Protein AF-A0AAU6A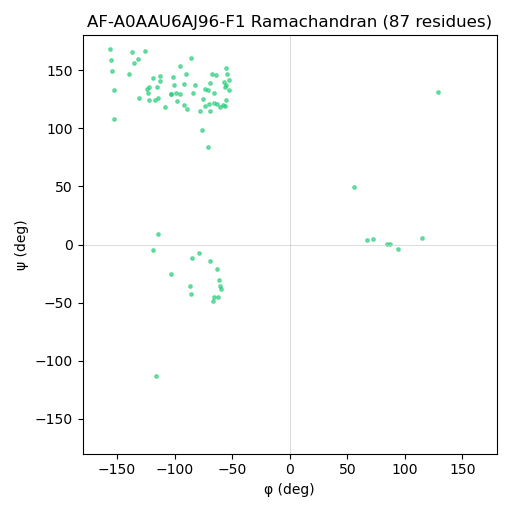J96-F1 (afdb_monomer)

Radius of gyration: 13.87 Å; Cα contacts (8 Å, |Δi|>4): 160; chains: 1; bounding box: 41×30×34 Å

Solvent-accessible surface area (backbone atoms only — not comparable to full-atom values): 5333 Å² total; per-residue (Å²): 128,85,77,76,74,77,81,68,40,77,75,47,77,44,79,44,67,88,60,38,21,38,50,73,45,66,58,91,90,59,86,58,87,87,60,57,69,50,41,43,40,57,25,38,32,38,27,36,30,85,89,43,87,87,41,47,46,81,42,59,26,29,38,36,76,96,40,78,37,43,66,64,61,46,16,76,73,69,38,80,71,50,43,76,43,81,42,79,98

Nearest PDB structures (foldseek):
  3fgw-assembly1_A  TM=2.862E-01  e=4.156E+00  Mus musculus

Sequence (89 aa):
MPQALPDRTIVTVVPASQGWRVDAFAPCGSDTAGVPTPSHVVAWALVADELVPGGATVEPVFYAGERTWTPEQFRAAYGDNLNVKVVPA

Mean predicted aligned error: 6.41 Å

Foldseek 3Di:
DPPDDFPWDFPDKAFDDPFKWKAKDAPPPDDCVPQFGWTGFGIWTWIQGCVDVVRTDIWTWTDTPRDIDTPVRSCVVRHVRMDMDMDTD

pLDDT: mean 85.06, std 11.39, range [37.53, 94.5]

Structure (mmCIF, N/CA/C/O backbone):
data_AF-A0AAU6AJ96-F1
#
_entry.id   AF-A0AAU6AJ96-F1
#
loop_
_atom_site.group_PDB
_atom_site.id
_atom_site.type_symbol
_atom_site.label_atom_id
_atom_site.label_alt_id
_atom_site.label_comp_id
_atom_site.label_asym_id
_atom_site.label_entity_id
_atom_site.label_seq_id
_atom_site.pdbx_PDB_ins_code
_atom_site.Cartn_x
_atom_site.Cartn_y
_atom_site.Cartn_z
_atom_site.occupancy
_atom_site.B_iso_or_equiv
_atom_site.auth_seq_id
_atom_site.auth_comp_id
_atom_site.auth_asym_id
_atom_site.auth_atom_id
_atom_site.pdbx_PDB_model_num
ATOM 1 N N . MET A 1 1 ? 28.092 -5.368 13.639 1.00 37.53 1 MET A N 1
ATOM 2 C CA . MET A 1 1 ? 27.201 -6.545 13.574 1.00 37.53 1 MET A CA 1
ATOM 3 C C . MET A 1 1 ? 26.071 -6.182 12.627 1.00 37.53 1 MET A C 1
ATOM 5 O O . MET A 1 1 ? 25.540 -5.094 12.816 1.00 37.53 1 MET A O 1
ATOM 9 N N . PRO A 1 2 ? 25.750 -6.973 11.589 1.00 38.91 2 PRO A N 1
ATOM 10 C CA . PRO A 1 2 ? 24.545 -6.711 10.808 1.00 38.91 2 PRO A CA 1
ATOM 11 C C . PRO A 1 2 ? 23.345 -6.874 11.748 1.00 38.91 2 PRO A C 1
ATOM 13 O O . PRO A 1 2 ? 23.208 -7.918 12.384 1.00 38.91 2 PRO A O 1
ATOM 16 N N . GLN A 1 3 ? 22.541 -5.823 11.916 1.00 43.28 3 GLN A N 1
ATOM 17 C CA . GLN A 1 3 ? 21.259 -5.947 12.605 1.00 43.28 3 GLN A CA 1
ATOM 18 C C . GLN A 1 3 ? 20.426 -6.951 11.810 1.00 43.28 3 GLN A C 1
ATOM 20 O O . GLN A 1 3 ? 20.170 -6.728 10.628 1.00 43.28 3 GLN A O 1
ATOM 25 N N . ALA A 1 4 ? 20.048 -8.066 12.437 1.00 48.72 4 ALA A N 1
ATOM 26 C CA . ALA A 1 4 ? 18.975 -8.891 11.911 1.00 48.72 4 ALA A CA 1
ATOM 27 C C . ALA A 1 4 ? 17.753 -7.975 11.784 1.00 48.72 4 ALA A C 1
ATOM 29 O O . ALA A 1 4 ? 17.338 -7.360 12.770 1.00 48.72 4 ALA A O 1
ATOM 30 N N . LEU A 1 5 ? 17.251 -7.806 10.561 1.00 54.25 5 LEU A N 1
ATOM 31 C CA . LEU A 1 5 ? 15.950 -7.183 10.355 1.00 54.25 5 LEU A CA 1
ATOM 32 C C . LEU A 1 5 ? 14.938 -7.999 11.176 1.00 54.25 5 LEU A C 1
ATOM 34 O O . LEU A 1 5 ? 15.047 -9.229 11.180 1.00 54.25 5 LEU A O 1
ATOM 38 N N . PRO A 1 6 ? 14.023 -7.353 11.920 1.00 58.75 6 PRO A N 1
ATOM 39 C CA . PRO A 1 6 ? 12.991 -8.073 12.658 1.00 58.75 6 PRO A CA 1
ATOM 40 C C . PRO A 1 6 ? 12.258 -9.017 11.700 1.00 58.75 6 PRO A C 1
ATOM 42 O O . PRO A 1 6 ? 12.034 -8.671 10.539 1.00 58.75 6 PRO A O 1
ATOM 45 N N . ASP A 1 7 ? 11.919 -10.211 12.177 1.00 68.25 7 ASP A N 1
ATOM 46 C CA . ASP A 1 7 ? 11.238 -11.226 11.376 1.00 68.25 7 ASP A CA 1
ATOM 47 C C . ASP A 1 7 ? 9.785 -10.785 11.130 1.00 68.25 7 ASP A C 1
ATOM 49 O O . ASP A 1 7 ? 8.865 -11.102 11.887 1.00 68.25 7 ASP A O 1
ATOM 53 N N . ARG A 1 8 ? 9.584 -9.946 10.106 1.00 79.81 8 ARG A N 1
ATOM 54 C CA . ARG A 1 8 ? 8.265 -9.444 9.717 1.00 79.81 8 ARG A CA 1
ATOM 55 C C . ARG A 1 8 ? 7.513 -10.545 8.989 1.00 79.81 8 ARG A C 1
ATOM 57 O O . ARG A 1 8 ? 7.694 -10.770 7.794 1.00 79.81 8 ARG A O 1
ATOM 64 N N . THR A 1 9 ? 6.645 -11.231 9.720 1.00 85.25 9 THR A N 1
ATOM 65 C CA . THR A 1 9 ? 5.865 -12.353 9.193 1.00 85.25 9 THR A CA 1
ATOM 66 C C . THR A 1 9 ? 4.427 -11.929 8.917 1.00 85.25 9 THR A C 1
ATOM 68 O O . THR A 1 9 ? 3.749 -11.382 9.787 1.00 85.25 9 THR A O 1
ATOM 71 N N . ILE A 1 10 ? 3.918 -12.217 7.715 1.00 86.00 10 ILE A N 1
ATOM 72 C CA . ILE A 1 10 ? 2.491 -12.055 7.407 1.00 86.00 10 ILE A CA 1
ATOM 73 C C . ILE A 1 10 ? 1.707 -13.118 8.182 1.00 86.00 10 ILE A C 1
ATOM 75 O O . ILE A 1 10 ? 1.835 -14.312 7.921 1.00 86.00 10 ILE A O 1
ATOM 79 N N . VAL A 1 11 ? 0.874 -12.673 9.120 1.00 90.88 11 VAL A N 1
ATOM 80 C CA . VAL A 1 11 ? 0.041 -13.534 9.969 1.00 90.88 11 VAL A CA 1
ATOM 81 C C . VAL A 1 11 ? -1.276 -13.870 9.278 1.00 90.88 11 VAL A C 1
ATOM 83 O O . VAL A 1 11 ? -1.744 -15.004 9.331 1.00 90.88 11 VAL A O 1
ATOM 86 N N . THR A 1 12 ? -1.900 -12.881 8.636 1.00 91.62 12 THR A N 1
ATOM 87 C CA . THR A 1 12 ? -3.148 -13.069 7.890 1.00 91.62 12 THR A CA 1
ATOM 88 C C . THR A 1 12 ? -3.314 -12.009 6.808 1.00 91.62 12 THR A C 1
ATOM 90 O O . THR A 1 12 ? -2.718 -10.933 6.885 1.00 91.62 12 THR A O 1
ATOM 93 N N . VAL A 1 13 ? -4.139 -12.313 5.807 1.00 91.94 13 VAL A N 1
ATOM 94 C CA . VAL A 1 13 ? -4.509 -11.403 4.723 1.00 91.94 13 VAL A CA 1
ATOM 95 C C . VAL A 1 13 ? -6.024 -11.416 4.571 1.00 91.94 13 VAL A C 1
ATOM 97 O O . VAL A 1 13 ? -6.625 -12.475 4.396 1.00 91.94 13 VAL A O 1
ATOM 100 N N . VAL A 1 14 ? -6.641 -10.236 4.616 1.00 93.25 14 VAL A N 1
ATOM 101 C CA . VAL A 1 14 ? -8.083 -10.061 4.405 1.00 93.25 14 VAL A CA 1
ATOM 102 C C . VAL A 1 14 ? -8.341 -9.241 3.139 1.00 93.25 14 VAL A C 1
ATOM 104 O O . VAL A 1 14 ? -7.662 -8.234 2.933 1.00 93.25 14 VAL A O 1
ATOM 107 N N . PRO A 1 15 ? -9.298 -9.627 2.274 1.00 90.44 15 PRO A N 1
ATOM 108 C CA . PRO A 1 15 ? -9.638 -8.843 1.089 1.00 90.44 15 PRO A CA 1
ATOM 109 C C . PRO A 1 15 ? -10.057 -7.417 1.458 1.00 90.44 15 PRO A C 1
ATOM 111 O O . PRO A 1 15 ? -10.775 -7.206 2.437 1.00 90.44 15 PRO A O 1
ATOM 114 N N . ALA A 1 16 ? -9.628 -6.436 0.668 1.00 88.69 16 ALA A N 1
ATOM 115 C CA . ALA A 1 16 ? -10.045 -5.058 0.859 1.00 88.69 16 ALA A CA 1
ATOM 116 C C . ALA A 1 16 ? -11.414 -4.833 0.209 1.00 88.69 16 ALA A C 1
ATOM 118 O O . ALA A 1 16 ? -11.675 -5.268 -0.914 1.00 88.69 16 ALA A O 1
ATOM 119 N N . SER A 1 17 ? -12.293 -4.116 0.906 1.00 84.00 17 SER A N 1
ATOM 120 C CA . SER A 1 17 ? -13.481 -3.533 0.291 1.00 84.00 17 SER A CA 1
ATOM 121 C C . SER A 1 17 ? -13.072 -2.435 -0.693 1.00 84.00 17 SER A C 1
ATOM 123 O O . SER A 1 17 ? -12.095 -1.718 -0.460 1.00 84.00 17 SER A O 1
ATOM 125 N N . GLN A 1 18 ? -13.841 -2.276 -1.771 1.00 80.44 18 GLN A N 1
ATOM 126 C CA . GLN A 1 18 ? -13.629 -1.192 -2.732 1.00 80.44 18 GLN A CA 1
ATOM 127 C C . GLN A 1 18 ? -13.642 0.184 -2.042 1.00 80.44 18 GLN A C 1
ATOM 129 O O . GLN A 1 18 ? -14.308 0.367 -1.023 1.00 80.44 18 GLN A O 1
ATOM 134 N N . GLY A 1 19 ? -12.921 1.149 -2.622 1.00 86.44 19 GLY A N 1
ATOM 135 C CA . GLY A 1 19 ? -12.916 2.545 -2.163 1.00 86.44 19 GLY A CA 1
ATOM 136 C C . GLY A 1 19 ? -11.587 3.055 -1.604 1.00 86.44 19 GLY A C 1
ATOM 137 O O . GLY A 1 19 ? -11.538 4.184 -1.128 1.00 86.44 19 GLY A O 1
ATOM 138 N N . TRP A 1 20 ? -10.512 2.266 -1.678 1.00 90.94 20 TRP A N 1
ATOM 139 C CA . TRP A 1 20 ? -9.175 2.684 -1.254 1.00 90.94 20 TRP A CA 1
ATOM 140 C C . TRP A 1 20 ? -8.173 2.578 -2.397 1.00 90.94 20 TRP A C 1
ATOM 142 O O . TRP A 1 20 ? -8.113 1.566 -3.102 1.00 90.94 20 TRP A O 1
ATOM 152 N N . ARG A 1 21 ? -7.347 3.611 -2.541 1.00 90.31 21 ARG A N 1
ATOM 153 C CA . ARG A 1 21 ? -6.220 3.635 -3.467 1.00 90.31 21 ARG A CA 1
ATOM 154 C C . ARG A 1 21 ? -4.924 3.970 -2.752 1.00 90.31 21 ARG A C 1
ATOM 156 O O . ARG A 1 21 ? -4.918 4.411 -1.602 1.00 90.31 21 ARG A O 1
ATOM 163 N N . VAL A 1 22 ? -3.831 3.740 -3.453 1.00 91.00 22 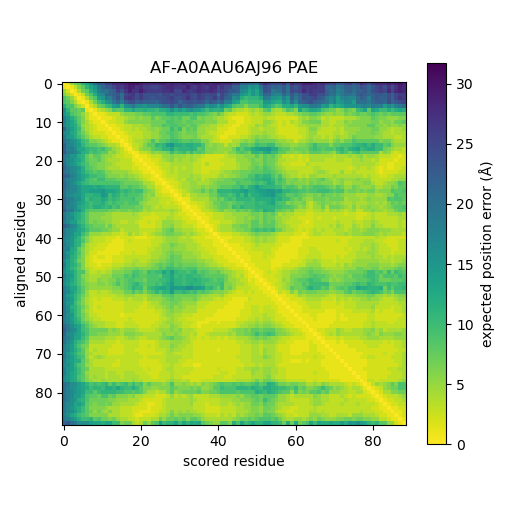VAL A N 1
ATOM 164 C CA . VAL A 1 22 ? -2.489 4.029 -2.984 1.00 91.00 22 VAL A CA 1
ATOM 165 C C . VAL A 1 22 ? -1.885 5.119 -3.849 1.00 91.00 22 VAL A C 1
ATOM 167 O O . VAL A 1 22 ? -1.797 4.974 -5.062 1.00 91.00 22 VAL A O 1
ATOM 170 N N . ASP A 1 23 ? -1.417 6.179 -3.204 1.00 89.25 23 ASP A N 1
ATOM 171 C CA . ASP A 1 23 ? -0.605 7.209 -3.834 1.00 89.25 23 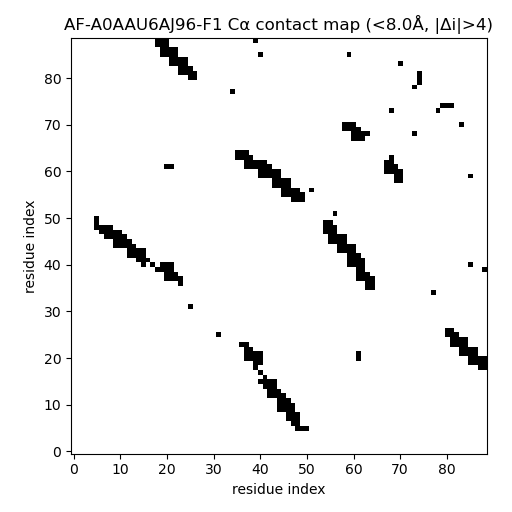ASP A CA 1
ATOM 172 C C . ASP A 1 23 ? 0.862 6.975 -3.421 1.00 89.25 23 ASP A C 1
ATOM 174 O O . ASP A 1 23 ? 1.165 6.818 -2.231 1.00 89.25 23 ASP A O 1
ATOM 178 N N . ALA A 1 24 ? 1.779 6.932 -4.392 1.00 85.62 24 ALA A N 1
ATOM 179 C CA . ALA A 1 24 ? 3.220 6.907 -4.135 1.00 85.62 24 ALA A CA 1
ATOM 180 C C . ALA A 1 24 ? 3.828 8.297 -4.331 1.00 85.62 24 ALA A C 1
ATOM 182 O O . ALA A 1 24 ? 3.536 8.993 -5.302 1.00 85.62 24 ALA A O 1
ATOM 183 N N . PHE A 1 25 ? 4.712 8.672 -3.415 1.00 85.94 25 PHE A N 1
ATOM 184 C CA . PHE A 1 25 ? 5.421 9.941 -3.402 1.00 85.94 25 PHE A CA 1
ATOM 185 C C . PHE A 1 25 ? 6.917 9.670 -3.376 1.00 85.94 25 PHE A C 1
ATOM 187 O O . PHE A 1 25 ? 7.400 8.879 -2.567 1.00 85.94 25 PHE A O 1
ATOM 194 N N . ALA A 1 26 ? 7.656 10.374 -4.222 1.00 84.31 26 ALA A N 1
ATOM 195 C CA . ALA A 1 26 ? 9.108 10.389 -4.187 1.00 84.31 26 ALA A CA 1
ATOM 196 C C . ALA A 1 26 ? 9.590 11.788 -3.767 1.00 84.31 26 ALA A C 1
ATOM 198 O O . ALA A 1 26 ? 8.957 12.782 -4.143 1.00 84.31 26 ALA A O 1
ATOM 199 N N . PRO A 1 27 ? 10.690 11.907 -3.004 1.00 83.44 27 PRO A N 1
ATOM 200 C CA . PRO A 1 27 ? 11.328 13.194 -2.757 1.00 83.44 27 PRO A CA 1
ATOM 201 C C . PRO A 1 27 ? 11.672 13.909 -4.068 1.00 83.44 27 PRO A C 1
ATOM 203 O O . PRO A 1 27 ? 12.033 13.262 -5.055 1.00 83.44 27 PRO A O 1
ATOM 206 N N . CYS A 1 28 ? 11.608 15.243 -4.078 1.00 79.62 28 CYS A N 1
ATOM 207 C CA . CYS A 1 28 ? 11.984 16.040 -5.246 1.00 79.62 28 CYS A CA 1
ATOM 208 C C . CYS A 1 28 ? 13.392 15.672 -5.743 1.00 79.62 28 CYS A C 1
ATOM 210 O O . CYS A 1 28 ? 14.329 15.596 -4.951 1.00 79.62 28 CYS A O 1
ATOM 212 N N . GLY A 1 29 ? 13.536 15.468 -7.055 1.00 79.44 29 GLY A N 1
ATOM 213 C CA . GLY A 1 29 ? 14.802 15.062 -7.674 1.00 79.44 29 GLY A CA 1
ATOM 214 C C . GLY A 1 29 ? 15.080 13.555 -7.648 1.00 79.44 29 GLY A C 1
ATOM 215 O O . GLY A 1 29 ? 16.113 13.138 -8.163 1.00 79.44 29 GLY A O 1
ATOM 216 N N . SER A 1 30 ? 14.178 12.738 -7.093 1.00 82.00 30 SER A N 1
ATOM 217 C CA . SER A 1 30 ? 14.269 11.280 -7.217 1.00 82.00 30 SER A CA 1
ATOM 218 C C . SER A 1 30 ? 13.948 10.853 -8.644 1.00 82.00 30 SER A C 1
ATOM 220 O O . SER A 1 30 ? 12.933 11.275 -9.207 1.00 82.00 30 SER A O 1
ATOM 222 N N . ASP A 1 31 ? 14.785 9.987 -9.208 1.00 81.31 31 ASP A N 1
ATOM 223 C CA . ASP A 1 31 ? 14.445 9.315 -10.453 1.00 81.31 31 ASP A CA 1
ATOM 224 C C . ASP A 1 31 ? 13.321 8.310 -10.185 1.00 81.31 31 ASP A C 1
ATOM 226 O O . ASP A 1 31 ? 13.434 7.430 -9.333 1.00 81.31 31 ASP A O 1
ATOM 230 N N . THR A 1 32 ? 12.207 8.495 -10.883 1.00 82.38 32 THR A N 1
ATOM 231 C CA . THR A 1 32 ? 11.032 7.618 -10.811 1.00 82.38 32 THR A CA 1
ATOM 232 C C . THR A 1 32 ? 10.786 6.908 -12.138 1.00 82.38 32 THR A C 1
ATOM 234 O O . THR A 1 32 ? 9.758 6.248 -12.309 1.00 82.38 32 THR A O 1
ATOM 237 N N . ALA A 1 33 ? 11.724 7.013 -13.086 1.00 83.12 33 ALA A N 1
ATOM 238 C CA . ALA A 1 33 ? 11.658 6.285 -14.337 1.00 83.12 33 ALA A CA 1
ATOM 239 C C . ALA A 1 33 ? 11.590 4.777 -14.051 1.00 83.12 33 ALA A C 1
ATOM 241 O O . ALA A 1 33 ? 12.468 4.197 -13.418 1.00 83.12 33 ALA A O 1
ATOM 242 N N . GLY A 1 34 ? 10.509 4.139 -14.504 1.00 83.19 34 GLY A N 1
ATOM 243 C CA . GLY A 1 34 ? 10.285 2.705 -14.307 1.00 83.19 34 GLY A CA 1
ATOM 244 C C . GLY A 1 34 ? 9.598 2.318 -12.995 1.00 83.19 34 GLY A C 1
ATOM 245 O O . GLY A 1 34 ? 9.347 1.132 -12.799 1.00 83.19 34 GLY A O 1
ATOM 246 N N . VAL A 1 35 ? 9.233 3.272 -12.129 1.00 88.06 35 VAL A N 1
ATOM 247 C CA . VAL A 1 35 ? 8.399 2.986 -10.951 1.00 88.06 35 VAL A CA 1
ATOM 248 C C . VAL A 1 35 ? 6.939 2.857 -11.399 1.00 88.06 35 VAL A C 1
ATOM 250 O O . VAL A 1 35 ? 6.359 3.838 -11.874 1.00 88.06 35 VAL A O 1
ATOM 253 N N . PRO A 1 36 ? 6.307 1.676 -11.278 1.00 90.00 36 PRO A N 1
ATOM 254 C CA . PRO A 1 36 ? 4.924 1.517 -11.695 1.00 90.00 36 PRO A CA 1
ATOM 255 C C . PRO A 1 36 ? 3.986 2.291 -10.767 1.00 90.00 36 PRO A C 1
ATOM 257 O O . PRO A 1 36 ? 4.140 2.267 -9.545 1.00 90.00 36 PRO A O 1
ATOM 260 N N . THR A 1 37 ? 2.976 2.944 -11.344 1.00 88.50 37 THR A N 1
ATOM 261 C CA . THR A 1 37 ? 1.977 3.695 -10.577 1.00 88.50 37 THR A CA 1
ATOM 262 C C . THR A 1 37 ? 1.144 2.739 -9.716 1.00 88.50 37 THR A C 1
ATOM 264 O O . THR A 1 37 ? 0.513 1.827 -10.266 1.00 88.50 37 THR A O 1
ATOM 267 N N . PRO A 1 38 ? 1.114 2.917 -8.383 1.00 89.12 38 PRO A N 1
ATOM 268 C CA . PRO A 1 38 ? 0.199 2.172 -7.534 1.00 89.12 38 PRO A CA 1
ATOM 269 C C . PRO A 1 38 ? -1.248 2.518 -7.874 1.00 89.12 38 PRO A C 1
ATOM 271 O O . PRO A 1 38 ? -1.561 3.646 -8.249 1.00 89.12 38 PRO A O 1
ATOM 274 N N . SER A 1 39 ? -2.131 1.533 -7.755 1.00 88.44 39 SER A N 1
ATOM 275 C CA . SER A 1 39 ? -3.552 1.700 -8.046 1.00 88.44 39 SER A CA 1
ATOM 276 C C . SER A 1 39 ? -4.396 1.500 -6.786 1.00 88.44 39 SER A C 1
ATOM 278 O O . SER A 1 39 ? -4.323 2.295 -5.855 1.00 88.44 39 SER A O 1
ATOM 280 N N . HIS A 1 40 ? -5.208 0.452 -6.729 1.00 91.19 40 HIS A N 1
ATOM 281 C CA . HIS A 1 40 ? -6.139 0.194 -5.637 1.00 91.19 40 HIS A CA 1
ATOM 282 C C . HIS A 1 40 ? -5.546 -0.750 -4.586 1.00 91.19 40 HIS A C 1
ATOM 284 O O . HIS A 1 40 ? -4.683 -1.585 -4.883 1.00 91.19 40 HIS A O 1
ATOM 290 N N . VAL A 1 41 ? -6.035 -0.622 -3.351 1.00 93.75 41 VAL A N 1
ATOM 291 C CA . VAL A 1 41 ? -5.785 -1.608 -2.293 1.00 93.75 41 VAL A CA 1
ATOM 292 C C . VAL A 1 41 ? -6.662 -2.827 -2.575 1.00 93.75 41 VAL A C 1
ATOM 294 O O . VAL A 1 41 ? -7.874 -2.700 -2.730 1.00 93.75 41 VAL A O 1
ATOM 297 N N . VAL A 1 42 ? -6.047 -4.005 -2.657 1.00 93.81 42 VAL A N 1
ATOM 298 C CA . VAL A 1 42 ? -6.720 -5.287 -2.932 1.00 93.81 42 VAL A CA 1
ATOM 299 C C . VAL A 1 42 ? -6.893 -6.136 -1.676 1.00 93.81 42 VAL A C 1
ATOM 301 O O . VAL A 1 42 ? -7.813 -6.949 -1.601 1.00 93.81 42 VAL A O 1
ATOM 304 N N . ALA A 1 43 ? -6.034 -5.946 -0.674 1.00 93.94 43 ALA A N 1
ATOM 305 C CA . ALA A 1 43 ? -6.106 -6.650 0.599 1.00 93.94 43 ALA A CA 1
ATOM 306 C C . ALA A 1 43 ? -5.420 -5.866 1.724 1.00 93.94 43 ALA A C 1
ATOM 308 O O . ALA A 1 43 ? -4.687 -4.909 1.479 1.00 93.94 43 ALA A O 1
ATOM 309 N N . TRP A 1 44 ? -5.641 -6.305 2.957 1.00 93.75 44 TRP A N 1
ATOM 310 C CA . TRP A 1 44 ? -4.939 -5.856 4.151 1.00 93.75 44 TRP A CA 1
ATOM 311 C C . TRP A 1 44 ? -4.187 -7.034 4.754 1.00 93.75 44 TRP A C 1
ATOM 313 O O . TRP A 1 44 ? -4.786 -8.073 5.032 1.00 93.75 44 TRP A O 1
ATOM 323 N N . ALA A 1 45 ? -2.883 -6.877 4.944 1.00 93.19 45 ALA A N 1
ATOM 324 C CA . ALA A 1 45 ? -2.040 -7.859 5.604 1.00 93.19 45 ALA A CA 1
ATOM 325 C C . ALA A 1 45 ? -1.827 -7.452 7.063 1.00 93.19 45 ALA A C 1
ATOM 327 O O . ALA A 1 45 ? -1.457 -6.314 7.341 1.00 93.19 45 ALA A O 1
ATOM 328 N N . LEU A 1 46 ? -2.034 -8.380 7.993 1.00 92.62 46 LEU A N 1
ATOM 329 C CA . LEU A 1 46 ? -1.556 -8.229 9.362 1.00 92.62 46 LEU A CA 1
ATOM 330 C C . LEU A 1 46 ? -0.142 -8.802 9.427 1.00 92.62 46 LEU A C 1
ATOM 332 O O . LEU A 1 46 ? 0.051 -9.997 9.202 1.00 92.62 46 LEU A O 1
ATOM 336 N N . VAL A 1 47 ? 0.831 -7.953 9.721 1.00 90.88 47 VAL A N 1
ATOM 337 C CA . VAL A 1 47 ? 2.250 -8.301 9.775 1.00 90.88 47 VAL A CA 1
ATOM 338 C C . VAL A 1 47 ? 2.685 -8.291 11.230 1.00 90.88 47 VAL A C 1
ATOM 340 O O . VAL A 1 47 ? 2.586 -7.252 11.877 1.00 90.88 47 VAL A O 1
ATOM 343 N N . ALA A 1 48 ? 3.138 -9.431 11.747 1.00 90.62 48 ALA A N 1
ATOM 344 C CA . ALA A 1 48 ? 3.771 -9.499 13.056 1.00 90.62 48 ALA A CA 1
ATOM 345 C C . ALA A 1 48 ? 5.084 -8.717 13.015 1.00 90.62 48 ALA A C 1
ATOM 347 O O . ALA A 1 48 ? 5.883 -8.887 12.097 1.00 90.62 48 ALA A O 1
ATOM 348 N N . ASP A 1 49 ? 5.275 -7.842 13.993 1.00 87.06 49 ASP A N 1
ATOM 349 C CA . ASP A 1 49 ? 6.446 -6.985 14.092 1.00 87.06 49 ASP A CA 1
ATOM 350 C C . ASP A 1 49 ? 6.684 -6.659 15.568 1.00 87.06 49 ASP A C 1
ATOM 352 O O . ASP A 1 49 ? 5.924 -5.928 16.203 1.00 87.06 49 ASP A O 1
ATOM 356 N N . GLU A 1 50 ? 7.732 -7.247 16.139 1.00 84.25 50 GLU A N 1
ATOM 357 C CA . GLU A 1 50 ? 8.057 -7.091 17.559 1.00 84.25 50 GLU A CA 1
ATOM 358 C C . GLU A 1 50 ? 8.534 -5.675 17.910 1.00 84.25 50 GLU A C 1
ATOM 360 O O . GLU A 1 50 ? 8.572 -5.310 19.086 1.00 84.25 50 GLU A O 1
ATOM 365 N N . LEU A 1 51 ? 8.886 -4.858 16.910 1.00 85.81 51 LEU A N 1
ATOM 366 C CA . LEU A 1 51 ? 9.362 -3.494 17.123 1.00 85.81 51 LEU A CA 1
ATOM 367 C C . LEU A 1 51 ? 8.225 -2.476 17.246 1.00 85.81 51 LEU A C 1
ATOM 369 O O . LEU A 1 51 ? 8.482 -1.336 17.644 1.00 85.81 51 LEU A O 1
ATOM 373 N N . VAL A 1 52 ? 6.980 -2.850 16.928 1.00 84.69 52 VAL A N 1
ATOM 374 C CA . VAL A 1 52 ? 5.830 -1.944 17.040 1.00 84.69 52 VAL A CA 1
ATOM 375 C C . VAL A 1 52 ? 4.999 -2.216 18.299 1.00 84.69 52 VAL A C 1
ATOM 377 O O . VAL A 1 52 ? 4.795 -3.370 18.690 1.00 84.69 52 VAL A O 1
ATOM 380 N N . PRO A 1 53 ? 4.445 -1.169 18.938 1.00 83.31 53 PRO A N 1
ATOM 381 C CA . PRO A 1 53 ? 3.473 -1.345 20.010 1.00 83.31 53 PRO A CA 1
ATOM 382 C C . PRO A 1 53 ? 2.288 -2.205 19.549 1.00 83.31 53 PRO A C 1
ATOM 384 O O . PRO A 1 53 ? 1.630 -1.887 18.562 1.00 83.31 53 PRO A O 1
ATOM 387 N N . GLY A 1 54 ? 2.010 -3.291 20.276 1.00 84.50 54 GLY A N 1
ATOM 388 C CA . GLY A 1 54 ? 0.963 -4.258 19.923 1.00 84.50 54 GLY A CA 1
ATOM 389 C C . GLY A 1 54 ? 1.448 -5.464 19.111 1.00 84.50 54 GLY A C 1
ATOM 390 O O . GLY A 1 54 ? 0.655 -6.369 18.872 1.00 84.50 54 GLY A O 1
ATOM 391 N N . GLY A 1 55 ? 2.730 -5.512 18.728 1.00 88.62 55 GLY A N 1
ATOM 392 C CA . GLY A 1 55 ? 3.362 -6.686 18.114 1.00 88.62 55 GLY A CA 1
ATOM 393 C C . GLY A 1 55 ? 2.932 -6.977 16.674 1.00 88.62 55 GLY A C 1
ATOM 394 O O . GLY A 1 55 ? 3.318 -8.006 1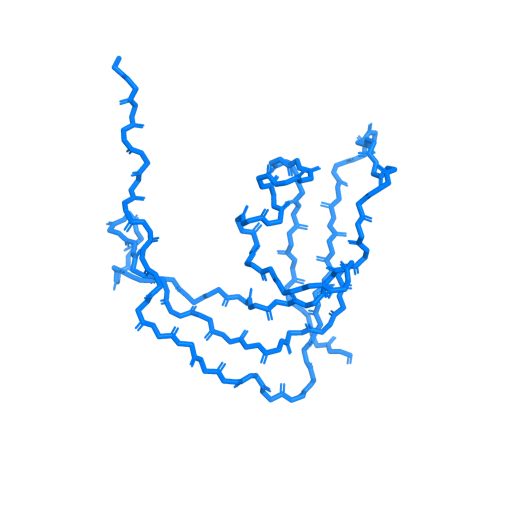6.122 1.00 88.62 55 GLY A O 1
ATOM 395 N N . ALA A 1 56 ? 2.114 -6.113 16.065 1.00 89.56 56 ALA A N 1
ATOM 396 C CA . ALA A 1 56 ? 1.690 -6.248 14.680 1.00 89.56 56 ALA A CA 1
ATOM 397 C C . ALA A 1 56 ? 1.319 -4.900 14.044 1.00 89.56 56 ALA A C 1
ATOM 399 O O . ALA A 1 56 ? 0.807 -3.998 14.706 1.00 89.56 56 ALA A O 1
ATOM 400 N N . THR A 1 57 ? 1.527 -4.794 12.732 1.00 90.75 57 THR A N 1
ATOM 401 C CA . THR A 1 57 ? 1.106 -3.666 11.890 1.00 90.75 57 THR A CA 1
ATOM 402 C C . THR A 1 57 ? 0.136 -4.152 10.821 1.00 90.75 57 THR A C 1
ATOM 404 O O . THR A 1 5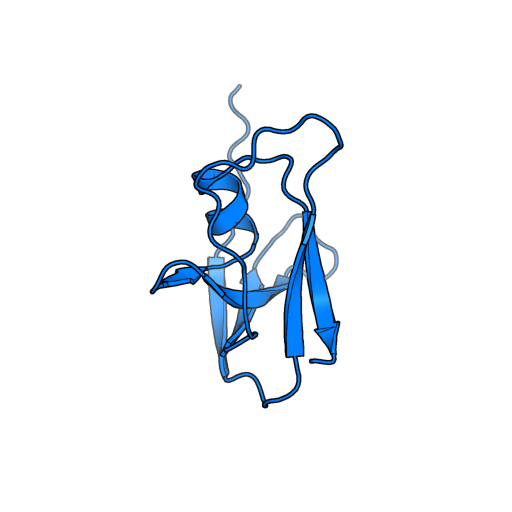7 ? 0.299 -5.239 10.272 1.00 90.75 57 THR A O 1
ATOM 407 N N . VAL A 1 58 ? -0.867 -3.339 10.494 1.00 90.38 58 VAL A N 1
ATOM 408 C CA . VAL A 1 58 ? -1.721 -3.579 9.324 1.00 90.38 58 VAL A CA 1
ATOM 409 C C . VAL A 1 58 ? -1.127 -2.848 8.126 1.00 90.38 58 VAL A C 1
ATOM 411 O O . VAL A 1 58 ? -1.005 -1.624 8.144 1.00 90.38 58 VAL A O 1
ATOM 414 N N . GLU A 1 59 ? -0.778 -3.590 7.079 1.00 92.12 59 GLU A N 1
ATOM 415 C CA . GLU A 1 59 ? -0.227 -3.046 5.841 1.00 92.12 59 GLU A CA 1
ATOM 416 C C . GLU A 1 59 ? -1.188 -3.215 4.658 1.00 92.12 59 GLU A C 1
ATOM 418 O O . GLU A 1 59 ? -1.825 -4.264 4.514 1.00 92.12 59 GLU A O 1
ATOM 423 N N . PRO A 1 60 ? -1.296 -2.208 3.774 1.00 93.44 60 PRO A N 1
ATOM 424 C CA . PRO A 1 60 ? -2.066 -2.334 2.546 1.00 93.44 60 PRO A CA 1
ATOM 425 C C . PRO A 1 60 ? -1.333 -3.222 1.539 1.00 93.44 60 PRO A C 1
ATOM 427 O O . PRO A 1 60 ? -0.159 -3.012 1.247 1.00 93.44 60 PRO A O 1
ATOM 430 N N . VAL A 1 61 ? -2.051 -4.155 0.929 1.00 94.50 61 VAL A N 1
ATOM 431 C CA . VAL A 1 61 ? -1.604 -4.849 -0.279 1.00 94.50 61 VAL A CA 1
ATOM 432 C C . VAL A 1 61 ? -2.255 -4.166 -1.470 1.00 94.50 61 VAL A C 1
ATOM 434 O O . VAL A 1 61 ? -3.480 -4.064 -1.532 1.00 94.50 61 VAL A O 1
ATOM 437 N N . PHE A 1 62 ? -1.455 -3.694 -2.419 1.00 94.12 62 PHE A N 1
ATOM 438 C CA . PHE A 1 62 ? -1.936 -2.915 -3.560 1.00 94.12 62 PHE A CA 1
ATOM 439 C C . PHE A 1 62 ? -1.379 -3.424 -4.882 1.00 94.12 62 PHE A C 1
ATOM 441 O O . PHE A 1 62 ? -0.368 -4.126 -4.922 1.00 94.12 62 PHE A O 1
ATOM 448 N N . TYR A 1 63 ? -2.051 -3.071 -5.974 1.00 93.38 63 TYR A N 1
ATOM 449 C CA . TYR A 1 63 ? -1.651 -3.472 -7.318 1.00 93.38 63 TYR A CA 1
ATOM 450 C C . TYR A 1 63 ? -0.812 -2.388 -8.004 1.00 93.38 63 TYR A C 1
ATOM 452 O O . TYR A 1 63 ? -1.217 -1.223 -8.046 1.00 93.38 63 TYR A O 1
ATOM 460 N N . ALA A 1 64 ? 0.340 -2.776 -8.554 1.00 92.69 64 ALA A N 1
ATOM 461 C CA . ALA A 1 64 ? 1.237 -1.917 -9.325 1.00 92.69 64 ALA A CA 1
ATOM 462 C C . ALA A 1 64 ? 2.040 -2.766 -10.322 1.00 92.69 64 ALA A C 1
ATOM 464 O O . ALA A 1 64 ? 2.608 -3.789 -9.939 1.00 92.69 64 ALA A O 1
ATOM 465 N N . GLY A 1 65 ? 2.121 -2.344 -11.587 1.00 87.69 65 GLY A N 1
ATOM 466 C CA . GLY A 1 65 ? 2.955 -3.029 -12.587 1.00 87.69 65 GLY A CA 1
ATOM 467 C C . GLY A 1 65 ? 2.606 -4.512 -12.729 1.00 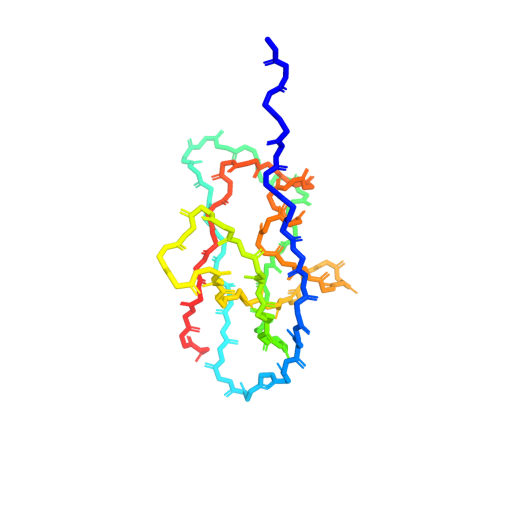87.69 65 GLY A C 1
ATOM 468 O O . GLY A 1 65 ? 3.472 -5.370 -12.609 1.00 87.69 65 GLY A O 1
ATOM 469 N N . GLU A 1 66 ? 1.316 -4.797 -12.891 1.00 89.25 66 GLU A N 1
ATOM 470 C CA . GLU A 1 66 ? 0.748 -6.133 -13.106 1.00 89.25 66 GLU A CA 1
ATOM 471 C C . GLU A 1 66 ? 0.838 -7.137 -11.940 1.00 89.25 66 GLU A C 1
ATOM 473 O O . GLU A 1 66 ? 0.385 -8.278 -12.061 1.00 89.25 66 GLU A O 1
ATOM 478 N N . ARG A 1 67 ? 1.348 -6.724 -10.776 1.00 93.12 67 ARG A N 1
ATOM 479 C CA . ARG A 1 67 ? 1.460 -7.586 -9.591 1.00 93.12 67 ARG A CA 1
ATOM 480 C C . ARG A 1 67 ? 1.043 -6.876 -8.305 1.00 93.12 67 ARG A C 1
ATOM 482 O O . ARG A 1 67 ? 0.909 -5.654 -8.256 1.00 93.12 67 ARG A O 1
ATOM 489 N N . THR A 1 68 ? 0.842 -7.659 -7.252 1.00 93.00 68 THR A N 1
ATOM 490 C CA . THR A 1 68 ? 0.528 -7.161 -5.908 1.00 93.00 68 THR A CA 1
ATOM 491 C C . THR A 1 68 ? 1.787 -6.927 -5.085 1.00 93.00 68 THR A C 1
ATOM 493 O O . THR A 1 68 ? 2.756 -7.679 -5.203 1.00 93.00 68 THR A O 1
ATOM 496 N N . TRP A 1 69 ? 1.744 -5.919 -4.220 1.00 92.88 69 TRP A N 1
ATOM 497 C CA . TRP A 1 69 ? 2.872 -5.489 -3.401 1.00 92.88 69 TRP A CA 1
ATOM 498 C C . TRP A 1 69 ? 2.432 -5.125 -1.988 1.00 92.88 69 TRP A C 1
ATOM 500 O O . TRP A 1 69 ? 1.357 -4.551 -1.807 1.00 92.88 69 TRP A O 1
ATOM 510 N N . THR A 1 70 ? 3.299 -5.381 -1.008 1.00 91.00 70 THR A N 1
ATOM 511 C CA . THR A 1 70 ? 3.303 -4.629 0.256 1.00 91.00 70 THR A CA 1
ATOM 512 C C . THR A 1 70 ? 4.141 -3.351 0.099 1.00 91.00 70 THR A C 1
ATOM 514 O O . THR A 1 70 ? 4.985 -3.278 -0.804 1.00 91.00 70 THR A O 1
ATOM 517 N N . PRO A 1 71 ? 3.971 -2.328 0.959 1.00 89.75 71 PRO A N 1
ATOM 518 C CA . PRO A 1 71 ? 4.753 -1.095 0.871 1.00 89.75 71 PRO A CA 1
ATOM 519 C C . PRO A 1 71 ? 6.255 -1.340 1.022 1.00 89.75 71 PRO A C 1
ATOM 521 O O . PRO A 1 71 ? 7.051 -0.684 0.357 1.00 89.75 71 PRO A O 1
ATOM 524 N N . GLU A 1 72 ? 6.640 -2.293 1.873 1.00 87.44 72 GLU A N 1
ATOM 525 C CA . GLU A 1 72 ? 8.039 -2.675 2.063 1.00 87.44 72 GLU A CA 1
ATOM 526 C C . GLU A 1 72 ? 8.620 -3.333 0.809 1.00 87.44 72 GLU A C 1
ATOM 528 O O . GLU A 1 72 ? 9.662 -2.901 0.328 1.00 87.44 72 GLU A O 1
ATOM 533 N N . GLN A 1 73 ? 7.923 -4.311 0.218 1.00 89.06 73 GLN A N 1
ATOM 534 C CA . GLN A 1 73 ? 8.374 -4.956 -1.022 1.00 89.06 73 GLN A CA 1
ATOM 535 C C . GLN A 1 73 ? 8.506 -3.952 -2.169 1.00 89.06 73 GLN A C 1
ATOM 537 O O . GLN A 1 73 ? 9.425 -4.050 -2.980 1.00 89.06 73 GLN A O 1
ATOM 542 N N . PHE A 1 74 ? 7.584 -2.992 -2.245 1.00 90.31 74 PHE A N 1
ATOM 543 C CA . PHE A 1 74 ? 7.612 -1.943 -3.255 1.00 90.31 74 PHE A CA 1
ATOM 544 C C . PHE A 1 74 ? 8.828 -1.023 -3.081 1.00 90.31 74 PHE A C 1
ATOM 546 O O . PHE A 1 74 ? 9.537 -0.759 -4.050 1.00 90.31 74 PHE A O 1
ATOM 553 N N . ARG A 1 75 ? 9.118 -0.600 -1.843 1.00 88.25 75 ARG A N 1
ATOM 554 C CA . ARG A 1 75 ? 10.318 0.182 -1.501 1.00 88.25 75 ARG A CA 1
ATOM 555 C C . ARG A 1 75 ? 11.608 -0.587 -1.780 1.00 88.25 75 ARG A C 1
ATOM 557 O O . ARG A 1 75 ? 12.487 -0.057 -2.447 1.00 88.25 75 ARG A O 1
ATOM 564 N N . ALA A 1 76 ? 11.678 -1.856 -1.392 1.00 88.31 76 ALA A N 1
ATOM 565 C CA . ALA A 1 76 ? 12.848 -2.692 -1.643 1.00 88.31 76 ALA A CA 1
ATOM 566 C C . ALA A 1 76 ? 13.138 -2.882 -3.146 1.00 88.31 76 ALA A C 1
ATOM 568 O O . ALA A 1 76 ? 14.292 -3.041 -3.535 1.00 88.31 76 ALA A O 1
ATOM 569 N N . ALA A 1 77 ? 12.106 -2.866 -3.999 1.00 88.81 77 ALA A N 1
ATOM 570 C CA . ALA A 1 77 ? 12.267 -3.023 -5.445 1.00 88.81 77 ALA A CA 1
ATOM 571 C C . ALA A 1 77 ? 12.560 -1.713 -6.192 1.00 88.81 77 ALA A C 1
ATOM 573 O O . ALA A 1 77 ? 13.295 -1.738 -7.177 1.00 88.81 77 ALA A O 1
ATOM 574 N N . TYR A 1 78 ? 11.976 -0.592 -5.759 1.00 86.25 78 TYR A N 1
ATOM 575 C CA . TYR A 1 78 ? 11.986 0.666 -6.520 1.00 86.25 78 TYR A CA 1
ATOM 576 C C . TYR A 1 78 ? 12.667 1.841 -5.804 1.00 86.25 78 TYR A C 1
ATOM 578 O O . TYR A 1 78 ? 12.827 2.906 -6.396 1.00 86.25 78 TYR A O 1
ATOM 586 N N . GLY A 1 79 ? 13.088 1.659 -4.553 1.00 84.12 79 GLY A N 1
ATOM 587 C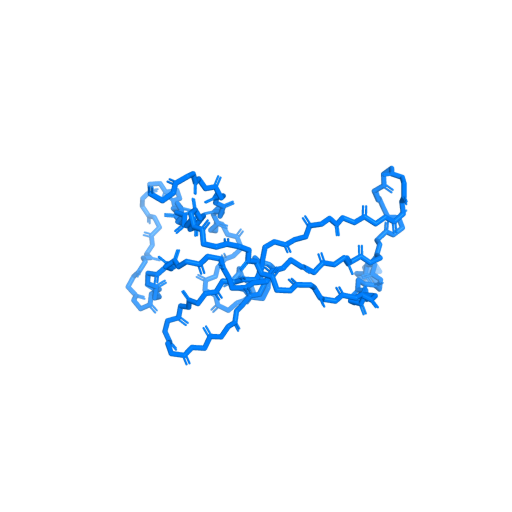 CA . GLY A 1 79 ? 13.831 2.637 -3.766 1.00 84.12 79 GLY A CA 1
ATOM 588 C C . GLY A 1 79 ? 13.213 2.892 -2.392 1.00 84.12 79 GLY A C 1
ATOM 589 O O . GLY A 1 79 ? 12.028 3.208 -2.268 1.00 84.12 79 GLY A O 1
ATOM 590 N N . ASP A 1 80 ? 14.053 2.849 -1.356 1.00 78.12 80 ASP A N 1
ATOM 591 C CA . ASP A 1 80 ? 13.640 3.017 0.046 1.00 78.12 80 ASP A CA 1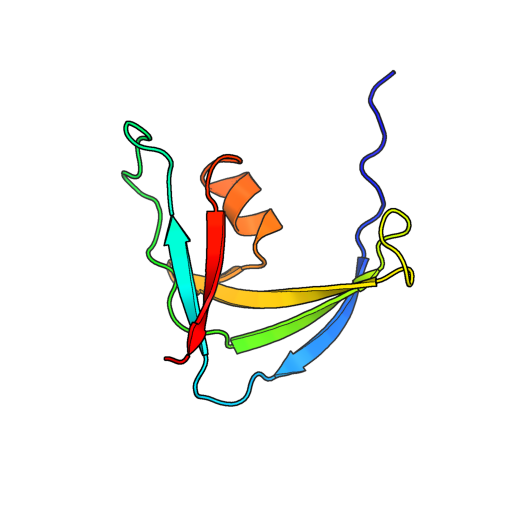
ATOM 592 C C . ASP A 1 80 ? 13.037 4.395 0.354 1.00 78.12 80 ASP A C 1
ATOM 594 O O . ASP A 1 80 ? 12.272 4.552 1.303 1.00 78.12 80 ASP A O 1
ATOM 598 N N . ASN A 1 81 ? 13.337 5.392 -0.482 1.00 80.81 81 ASN A N 1
ATOM 599 C CA . ASN A 1 81 ? 12.846 6.761 -0.333 1.00 80.81 81 ASN A CA 1
ATOM 600 C C . ASN A 1 81 ? 11.394 6.946 -0.808 1.00 80.81 81 ASN A C 1
ATOM 602 O O . ASN A 1 81 ? 10.831 8.031 -0.640 1.00 80.81 81 ASN A O 1
ATOM 606 N N . LEU A 1 82 ? 10.787 5.926 -1.423 1.00 84.12 82 LEU A N 1
ATOM 607 C CA . LEU A 1 82 ? 9.403 5.984 -1.879 1.00 84.12 82 LEU A CA 1
ATOM 608 C C . LEU A 1 82 ? 8.443 5.909 -0.690 1.00 84.12 82 LEU A C 1
ATOM 610 O O . LEU A 1 82 ? 8.370 4.917 0.034 1.00 84.12 82 LEU A O 1
ATOM 614 N N . ASN A 1 83 ? 7.646 6.958 -0.525 1.00 86.06 83 ASN A N 1
ATOM 615 C CA . ASN A 1 83 ? 6.571 6.994 0.450 1.00 86.06 83 ASN A CA 1
ATOM 616 C C . ASN A 1 83 ? 5.273 6.510 -0.182 1.00 86.06 83 ASN A C 1
ATO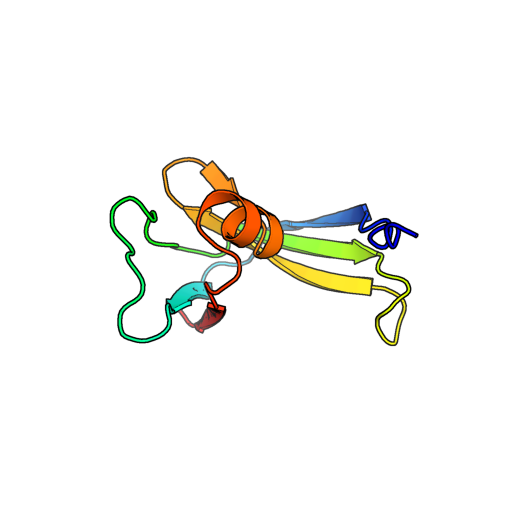M 618 O O . ASN A 1 83 ? 4.941 6.872 -1.305 1.00 86.06 83 ASN A O 1
ATOM 622 N N . VAL A 1 84 ? 4.520 5.710 0.563 1.00 87.62 84 VAL A N 1
ATOM 623 C CA . VAL A 1 84 ? 3.268 5.108 0.109 1.00 87.62 84 VAL A CA 1
ATOM 624 C C . VAL A 1 84 ? 2.167 5.546 1.063 1.00 87.62 84 VAL A C 1
ATOM 626 O O . VAL A 1 84 ? 2.290 5.346 2.272 1.00 87.62 84 VAL A O 1
ATOM 629 N N . LYS A 1 85 ? 1.098 6.150 0.540 1.00 90.06 85 LYS A N 1
ATOM 630 C CA . LYS A 1 85 ? -0.045 6.607 1.335 1.00 90.06 85 LYS A CA 1
ATOM 631 C C . LYS A 1 85 ? -1.327 5.975 0.825 1.00 90.06 85 LYS A C 1
ATOM 633 O O . LYS A 1 85 ? -1.630 6.051 -0.360 1.00 90.06 85 LYS A O 1
ATOM 638 N N . VAL A 1 86 ? -2.106 5.407 1.737 1.00 90.12 86 VAL A N 1
ATOM 639 C CA . VAL A 1 86 ? -3.464 4.956 1.430 1.00 90.12 86 VAL A CA 1
ATOM 640 C C . VAL A 1 86 ? -4.418 6.140 1.547 1.00 90.12 86 VAL A C 1
ATOM 642 O O . VAL A 1 86 ? -4.394 6.861 2.548 1.00 90.12 86 VAL A O 1
ATOM 645 N N . VAL A 1 87 ? -5.250 6.346 0.531 1.00 89.88 87 VAL A N 1
ATOM 646 C CA . VAL A 1 87 ? -6.263 7.407 0.487 1.00 89.88 87 VAL A CA 1
ATOM 647 C C . VAL A 1 87 ? -7.594 6.850 -0.028 1.00 89.88 87 VAL A C 1
ATOM 649 O O . VAL A 1 87 ? -7.599 5.822 -0.713 1.00 89.88 87 VAL A O 1
ATOM 652 N N . PRO A 1 88 ? -8.732 7.492 0.294 1.00 86.94 88 PRO A N 1
ATOM 653 C CA . PRO A 1 88 ? -9.998 7.182 -0.363 1.00 86.94 88 PRO A CA 1
ATOM 654 C C . PRO A 1 88 ? -9.860 7.318 -1.886 1.00 86.94 88 PRO A C 1
ATOM 656 O O . PRO A 1 88 ? -9.198 8.247 -2.358 1.00 86.94 88 PRO A O 1
ATOM 659 N N . ALA A 1 89 ? -10.429 6.363 -2.623 1.00 80.19 89 ALA A N 1
ATOM 660 C CA . ALA A 1 89 ? -10.373 6.315 -4.084 1.00 80.19 89 ALA A CA 1
ATOM 661 C C . ALA A 1 89 ? -11.160 7.458 -4.737 1.00 80.19 89 ALA A C 1
ATOM 663 O O . ALA A 1 89 ? -12.290 7.734 -4.274 1.00 80.19 89 ALA A O 1
#

Secondary structure (DSSP, 8-state):
-PPPPP--EEEEEEEPPSSEEEEEE--TT---TT-PPP-BEEEEEEEE-TTSTTSEEEEEEEEETTEEE-HHHHHHHH-TT-EEEEEE-